Protein AF-A0A6I9Z6I1-F1 (afdb_monomer)

Secondary structure (DSSP, 8-state):
-HHHHHHHHHHHHHHHHHHHHHHSHHHHHHHHHHHHHHHHHHHHHH------HHHHHS-TT-HHHHHHHHHHHHS---TTT--SGGG-SS--S-------PPTT--GGGGHHHHHHHHHHHHH--------------

pLDDT: mean 77.78, std 14.17, range [33.75, 95.5]

Solvent-accessible surface area (backbone atoms only — not comparable to full-atom values): 8926 Å² total; per-residue (Å²): 113,69,69,60,52,52,52,52,51,52,52,52,49,54,48,54,51,50,53,53,42,69,75,39,52,64,61,66,51,49,52,57,50,52,49,52,50,53,53,50,51,51,50,62,76,66,65,71,84,86,77,53,62,68,68,77,74,40,72,92,87,37,70,69,56,52,52,49,52,51,47,47,68,77,51,73,72,66,71,88,72,51,88,50,75,88,70,49,94,56,99,66,97,75,89,84,86,85,88,77,55,60,94,96,52,67,57,75,83,44,47,69,60,51,53,50,51,54,51,51,60,75,66,57,75,79,85,73,95,64,95,74,86,92,84,80,132

Sequence (137 aa):
MLRQVIHRGLRSFCHQLGLFVSRHPVFFLTVPAVLTIIFGFSVVNRFQPEMDLELLVAPSHSLAKIERSLANSLFPLDRSKSHLYSDLHTPGRYGRVILLAKPGGNILHQAEGLLQIHRTVLEMKVGGYFSKTWTAA

Structure (mmCIF, N/CA/C/O backbone):
data_AF-A0A6I9Z6I1-F1
#
_entry.id   AF-A0A6I9Z6I1-F1
#
loop_
_atom_site.group_PDB
_atom_site.id
_atom_site.type_symbol
_atom_site.label_atom_id
_atom_site.label_alt_id
_atom_site.label_comp_id
_atom_site.label_asym_id
_atom_site.label_entity_id
_atom_site.label_seq_id
_atom_site.pdbx_PDB_ins_code
_atom_site.Cartn_x
_atom_site.Cartn_y
_atom_site.Cartn_z
_atom_site.occupancy
_atom_site.B_iso_or_equiv
_atom_site.auth_seq_id
_atom_site.auth_comp_id
_atom_site.auth_asym_id
_atom_site.auth_atom_id
_atom_site.pdbx_PDB_model_num
ATOM 1 N N . MET A 1 1 ? 8.533 32.125 -40.919 1.00 66.62 1 MET A N 1
ATOM 2 C CA . MET A 1 1 ? 9.989 31.874 -41.016 1.00 66.62 1 MET A CA 1
ATOM 3 C C . MET A 1 1 ? 10.474 30.852 -39.974 1.00 66.62 1 MET A C 1
ATOM 5 O O . MET A 1 1 ? 10.997 29.824 -40.380 1.00 66.62 1 MET A O 1
ATOM 9 N N . LEU A 1 2 ? 10.210 31.023 -38.666 1.00 80.25 2 LEU A N 1
ATOM 10 C CA . LEU A 1 2 ? 10.656 30.097 -37.596 1.00 80.25 2 LEU A CA 1
ATOM 11 C C . LEU A 1 2 ? 10.220 28.626 -37.787 1.00 80.25 2 LEU A C 1
ATOM 13 O O . LEU A 1 2 ? 11.034 27.711 -37.707 1.00 80.25 2 LEU A O 1
ATOM 17 N N . ARG A 1 3 ? 8.945 28.390 -38.124 1.00 81.81 3 ARG A N 1
ATOM 18 C CA . ARG A 1 3 ? 8.393 27.039 -38.343 1.00 81.81 3 ARG A CA 1
ATOM 19 C C . ARG A 1 3 ? 9.116 26.260 -39.448 1.00 81.81 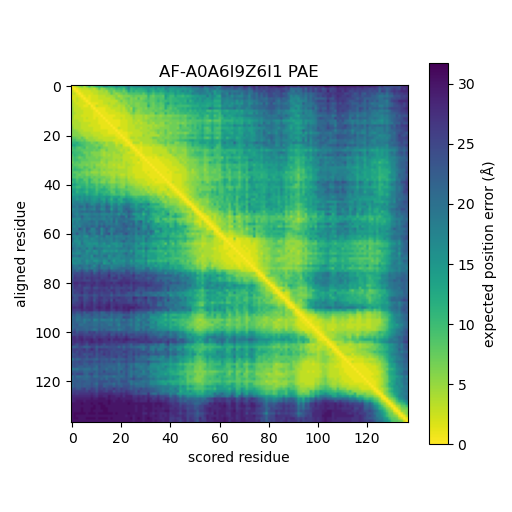3 ARG A C 1
ATOM 21 O O . ARG A 1 3 ? 9.268 25.049 -39.342 1.00 81.81 3 ARG A O 1
ATOM 28 N N . GLN A 1 4 ? 9.567 26.946 -40.498 1.00 84.62 4 GLN A N 1
ATOM 29 C CA . GLN A 1 4 ? 10.283 26.317 -41.613 1.00 84.62 4 GLN A CA 1
ATOM 30 C C . GLN A 1 4 ? 11.706 25.922 -41.212 1.00 84.62 4 GLN A C 1
ATOM 32 O O . GLN A 1 4 ? 12.169 24.856 -41.608 1.00 84.62 4 GLN A O 1
ATOM 37 N N . VAL A 1 5 ? 12.369 26.735 -40.386 1.00 87.88 5 VAL A N 1
ATOM 38 C CA . VAL A 1 5 ? 13.697 26.424 -39.838 1.00 87.88 5 VAL A CA 1
ATOM 39 C C . VAL A 1 5 ? 13.616 25.233 -38.883 1.00 87.88 5 VAL A C 1
ATOM 41 O O . VAL A 1 5 ? 14.395 24.297 -39.026 1.00 87.88 5 VAL A O 1
ATOM 44 N N . ILE A 1 6 ? 12.615 25.205 -37.995 1.00 90.75 6 ILE A N 1
ATOM 45 C CA . ILE A 1 6 ? 12.373 24.073 -37.086 1.00 90.75 6 ILE A CA 1
ATOM 46 C C . ILE A 1 6 ? 12.089 22.794 -37.880 1.00 90.75 6 ILE A C 1
ATOM 48 O O . ILE A 1 6 ? 12.712 21.767 -37.626 1.00 90.75 6 ILE A O 1
ATOM 52 N N . HIS A 1 7 ? 11.214 22.847 -38.890 1.00 90.00 7 HIS A N 1
ATOM 53 C CA . HIS A 1 7 ? 10.937 21.678 -39.730 1.00 90.00 7 HIS A CA 1
ATOM 54 C C . HIS A 1 7 ? 12.176 21.177 -40.473 1.00 90.00 7 HIS A C 1
ATOM 56 O O . HIS A 1 7 ? 12.371 19.969 -40.597 1.00 90.00 7 HIS A O 1
ATOM 62 N N . ARG A 1 8 ? 13.015 22.087 -40.976 1.00 87.12 8 ARG A N 1
ATOM 63 C CA . ARG A 1 8 ? 14.234 21.727 -41.708 1.00 87.12 8 ARG A CA 1
ATOM 64 C C . ARG A 1 8 ? 15.291 21.136 -40.778 1.00 87.12 8 ARG A C 1
ATOM 66 O O . ARG A 1 8 ? 15.905 20.135 -41.137 1.00 87.12 8 ARG A O 1
ATOM 73 N N . GLY A 1 9 ? 15.437 21.698 -39.578 1.00 88.88 9 GLY A N 1
ATOM 74 C CA . GLY A 1 9 ? 16.307 21.179 -38.525 1.00 88.88 9 GLY A CA 1
ATOM 75 C C . GLY A 1 9 ? 15.874 19.792 -38.057 1.00 88.88 9 GLY A C 1
ATOM 76 O O . GLY A 1 9 ? 16.676 18.864 -38.082 1.00 88.88 9 GLY A O 1
ATOM 77 N N . LEU A 1 10 ? 14.587 19.614 -37.740 1.00 90.94 10 LEU A N 1
ATOM 78 C CA . LEU A 1 10 ? 14.042 18.327 -37.304 1.00 90.94 10 LEU A CA 1
ATOM 79 C C . LEU A 1 10 ? 14.162 17.263 -38.401 1.00 90.94 10 LEU A C 1
ATOM 81 O O . LEU A 1 10 ? 14.567 16.138 -38.129 1.00 90.94 10 LEU A O 1
ATOM 85 N N . ARG A 1 11 ? 13.893 17.629 -39.663 1.00 91.19 11 ARG A N 1
ATOM 86 C CA . ARG A 1 11 ? 14.066 16.726 -40.809 1.00 91.19 11 ARG A CA 1
ATOM 87 C C . ARG A 1 11 ? 15.521 16.290 -40.970 1.00 91.19 11 ARG A C 1
ATOM 89 O O . ARG A 1 11 ? 15.767 15.109 -41.190 1.00 91.19 11 ARG A O 1
ATOM 96 N N . SER A 1 12 ? 16.469 17.219 -40.858 1.00 89.69 12 SER A N 1
ATOM 97 C CA . SER A 1 12 ? 17.898 16.905 -40.945 1.00 89.69 12 SER A CA 1
ATOM 98 C C . SER A 1 12 ? 18.343 16.006 -39.794 1.00 89.69 12 SER A C 1
ATOM 100 O O . SER A 1 12 ? 19.045 15.024 -40.015 1.00 89.69 12 SER A O 1
ATOM 102 N N . PHE A 1 13 ? 17.890 16.304 -38.577 1.00 90.75 13 PHE A N 1
ATOM 103 C CA . PHE A 1 13 ? 18.225 15.539 -37.384 1.00 90.75 13 PHE A CA 1
ATOM 104 C C . PHE A 1 13 ? 17.664 14.114 -37.437 1.00 90.75 13 PHE A C 1
ATOM 106 O O . PHE A 1 13 ? 18.413 13.154 -37.280 1.00 90.75 13 PHE A O 1
ATOM 113 N N . CYS A 1 14 ? 16.376 13.949 -37.754 1.00 90.19 14 CYS A N 1
ATOM 114 C CA . CYS A 1 14 ? 15.771 12.629 -37.926 1.00 90.19 14 CYS A CA 1
ATOM 115 C C . CYS A 1 14 ? 16.427 11.840 -39.067 1.00 90.19 14 CYS A C 1
ATOM 117 O O . CYS A 1 14 ? 16.588 10.628 -38.951 1.00 90.19 14 CYS A O 1
ATOM 119 N N . HIS A 1 15 ? 16.837 12.506 -40.152 1.00 90.25 15 HIS A N 1
ATOM 120 C CA . HIS A 1 15 ? 17.547 11.850 -41.249 1.00 90.25 15 HIS A CA 1
ATOM 121 C C . HIS A 1 15 ? 18.940 11.364 -40.824 1.00 90.25 15 HIS A C 1
ATOM 123 O O . HIS A 1 15 ? 19.295 10.223 -41.104 1.00 90.25 15 HIS A O 1
ATOM 129 N N . GLN A 1 16 ? 19.703 12.182 -40.093 1.00 89.38 16 GLN A N 1
ATOM 130 C CA . GLN A 1 16 ? 21.008 11.787 -39.554 1.00 89.38 16 GLN A CA 1
ATOM 131 C C . GLN A 1 16 ? 20.898 10.659 -38.523 1.00 89.38 16 GLN A C 1
ATOM 133 O O . GLN A 1 16 ? 21.675 9.707 -38.584 1.00 89.38 16 GLN A O 1
ATOM 138 N N . LEU A 1 17 ? 19.906 10.717 -37.629 1.00 87.44 17 LEU A N 1
ATOM 139 C CA . LEU A 1 17 ? 19.611 9.626 -36.701 1.00 87.44 17 LEU A CA 1
ATOM 140 C C . LEU A 1 17 ? 19.248 8.340 -37.450 1.00 87.44 17 LEU A C 1
ATOM 142 O O . LEU A 1 17 ? 19.793 7.287 -37.142 1.00 87.44 17 LEU A O 1
ATOM 146 N N . GLY A 1 18 ? 18.392 8.422 -38.471 1.00 87.56 18 GLY A N 1
ATOM 1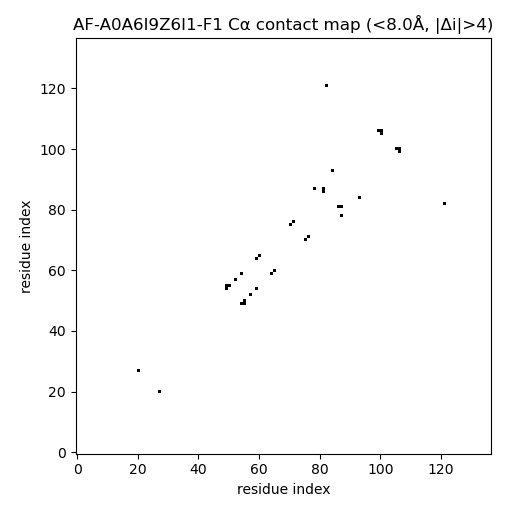47 C CA . GLY A 1 18 ? 18.028 7.274 -39.304 1.00 87.56 18 GLY A CA 1
ATOM 148 C C . GLY A 1 18 ? 19.232 6.648 -40.012 1.00 87.56 18 GLY A C 1
ATOM 149 O O . GLY A 1 18 ? 19.393 5.428 -39.992 1.00 87.56 18 GLY A O 1
ATOM 150 N N . LEU A 1 19 ? 20.126 7.472 -40.572 1.00 88.25 19 LEU A N 1
ATOM 151 C CA . LEU A 1 19 ? 21.374 7.001 -41.177 1.00 88.25 19 LEU A CA 1
ATOM 152 C C . LEU A 1 19 ? 22.272 6.305 -40.146 1.00 88.25 19 LEU A C 1
ATOM 154 O O . LEU A 1 19 ? 22.781 5.218 -40.415 1.00 88.25 19 LEU A O 1
ATOM 158 N N . PHE A 1 20 ? 22.422 6.875 -38.950 1.00 85.31 20 PHE A N 1
ATOM 159 C CA . PHE A 1 20 ? 23.213 6.273 -37.878 1.00 85.31 20 PHE A CA 1
ATOM 160 C C . PHE A 1 20 ? 22.635 4.928 -37.405 1.00 85.31 20 PHE A C 1
ATOM 162 O O . PHE A 1 20 ? 23.373 3.951 -37.275 1.00 85.31 20 PHE A O 1
ATOM 169 N N . VAL A 1 21 ? 21.310 4.845 -37.244 1.00 87.88 21 VAL A N 1
ATOM 170 C CA . VAL A 1 21 ? 20.594 3.610 -36.882 1.00 87.88 21 VAL A CA 1
ATOM 171 C C . VAL A 1 21 ? 20.763 2.536 -37.958 1.00 87.88 21 VAL A C 1
ATOM 173 O O . VAL A 1 21 ? 21.078 1.394 -3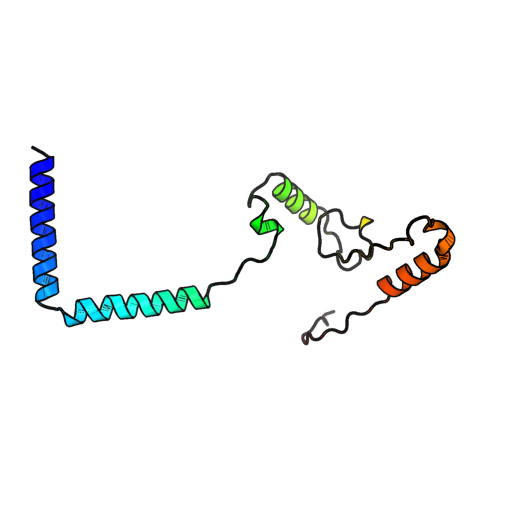7.635 1.00 87.88 21 VAL A O 1
ATOM 176 N N . SER A 1 22 ? 20.628 2.895 -39.240 1.00 85.81 22 SER A N 1
ATOM 177 C CA . SER A 1 22 ? 20.800 1.947 -40.353 1.00 85.81 22 SER A CA 1
ATOM 178 C C . SER A 1 22 ? 22.225 1.401 -40.480 1.00 85.81 22 SER A C 1
ATOM 180 O O . SER A 1 22 ? 22.416 0.278 -40.938 1.00 85.81 22 SER A O 1
ATOM 182 N N . ARG A 1 23 ? 23.230 2.175 -40.052 1.00 87.25 23 ARG A N 1
ATOM 183 C CA . ARG A 1 23 ? 24.647 1.794 -40.102 1.00 87.25 23 ARG A CA 1
ATOM 184 C C . ARG A 1 23 ? 25.046 0.870 -38.947 1.00 87.25 23 ARG A C 1
ATOM 186 O O . ARG A 1 23 ? 25.982 0.088 -39.091 1.00 87.25 23 ARG A O 1
ATOM 193 N N . HIS A 1 24 ? 24.315 0.920 -37.831 1.00 87.19 24 HIS A N 1
ATOM 194 C CA . HIS A 1 24 ? 24.531 0.082 -36.648 1.00 87.19 24 HIS A CA 1
ATOM 195 C C . HIS A 1 24 ? 23.220 -0.558 -36.141 1.00 87.19 24 HIS A C 1
ATOM 197 O O . HIS A 1 24 ? 22.831 -0.338 -34.989 1.00 87.19 24 HIS A O 1
ATOM 203 N N . PRO A 1 25 ? 22.545 -1.393 -36.957 1.00 84.31 25 PRO A N 1
ATOM 204 C CA . PRO A 1 25 ? 21.204 -1.893 -36.645 1.00 84.31 25 PRO A CA 1
ATOM 205 C C . PRO A 1 25 ? 21.185 -2.810 -35.416 1.00 84.31 25 PRO A C 1
ATOM 207 O O . PRO A 1 25 ? 20.243 -2.783 -34.631 1.00 84.31 25 PRO A O 1
ATOM 210 N N . VAL A 1 26 ? 22.250 -3.592 -35.209 1.00 86.25 26 VAL A N 1
ATOM 211 C CA . VAL A 1 26 ? 22.337 -4.548 -34.095 1.00 86.25 26 VAL A CA 1
ATOM 212 C C . VAL A 1 26 ? 22.467 -3.831 -32.751 1.00 86.25 26 VAL A C 1
ATOM 214 O O . VAL A 1 26 ? 21.716 -4.138 -31.835 1.00 86.25 26 VAL A O 1
ATOM 217 N N . PHE A 1 27 ? 23.354 -2.837 -32.628 1.00 86.19 27 PHE A N 1
ATOM 218 C CA . PHE A 1 27 ? 23.532 -2.082 -31.378 1.00 86.19 27 PHE A CA 1
ATOM 219 C C . PHE A 1 27 ? 22.269 -1.322 -30.971 1.00 86.19 27 PHE A C 1
ATOM 221 O O . PHE A 1 27 ? 21.915 -1.287 -29.795 1.00 86.19 27 PHE A O 1
ATOM 228 N N . PHE A 1 28 ? 21.571 -0.737 -31.946 1.00 88.12 28 PHE A N 1
ATOM 229 C CA . PHE A 1 28 ? 20.346 0.010 -31.680 1.00 88.12 28 PHE A CA 1
ATOM 230 C C . PHE A 1 28 ? 19.165 -0.894 -31.301 1.00 88.12 28 PHE A C 1
ATOM 232 O O . PHE A 1 28 ? 18.220 -0.426 -30.678 1.00 88.12 28 PHE A O 1
ATOM 239 N N . LEU A 1 29 ? 19.216 -2.186 -31.634 1.00 88.69 29 LEU A N 1
ATOM 240 C CA . LEU A 1 29 ? 18.207 -3.158 -31.220 1.00 88.69 29 LEU A CA 1
ATOM 241 C C . LEU A 1 29 ? 18.542 -3.780 -29.857 1.00 88.69 29 LEU A C 1
ATOM 243 O O . LEU A 1 29 ? 17.664 -3.926 -29.011 1.00 88.69 29 LEU A O 1
ATOM 247 N N . THR A 1 30 ? 19.812 -4.113 -29.615 1.00 91.44 30 THR A N 1
ATOM 248 C CA . THR A 1 30 ? 20.235 -4.805 -28.390 1.00 91.44 30 THR A CA 1
ATOM 249 C C . THR A 1 30 ? 20.284 -3.888 -27.176 1.00 91.44 30 THR A C 1
ATOM 251 O O . THR A 1 30 ? 19.823 -4.282 -26.108 1.00 91.44 30 THR A O 1
ATOM 254 N N . VAL A 1 31 ? 20.803 -2.664 -27.313 1.00 93.19 31 VAL A N 1
ATOM 255 C CA . VAL A 1 31 ? 20.985 -1.754 -26.172 1.00 93.19 31 VAL A CA 1
ATOM 256 C C . VAL A 1 31 ? 19.645 -1.359 -25.542 1.00 93.19 31 VAL A C 1
ATOM 258 O O . VAL A 1 31 ? 19.500 -1.557 -24.335 1.00 93.19 31 VAL A O 1
ATOM 261 N N . PRO A 1 32 ? 18.632 -0.883 -26.296 1.00 92.31 32 PRO A N 1
ATOM 262 C CA . PRO A 1 32 ? 17.325 -0.592 -25.717 1.00 92.31 32 PRO A CA 1
ATOM 263 C C . PRO A 1 32 ? 16.642 -1.845 -25.173 1.00 92.31 32 PRO A C 1
ATOM 265 O O . PRO A 1 32 ? 16.038 -1.767 -24.114 1.00 92.31 32 PRO A O 1
ATOM 268 N N . ALA A 1 33 ? 16.778 -3.004 -25.830 1.00 93.50 33 ALA A N 1
ATOM 269 C CA . ALA A 1 33 ? 16.174 -4.248 -25.351 1.00 93.50 33 ALA A CA 1
ATOM 270 C C . ALA A 1 33 ? 16.741 -4.678 -23.989 1.00 93.50 33 ALA A C 1
ATOM 272 O O . ALA A 1 33 ? 15.982 -4.948 -23.059 1.00 93.50 33 ALA A O 1
ATOM 273 N N . VAL A 1 34 ? 18.068 -4.686 -23.840 1.00 95.50 34 VAL A N 1
ATOM 274 C CA . VAL A 1 34 ? 18.731 -5.004 -22.567 1.00 95.50 34 VAL A CA 1
ATOM 275 C C . VAL A 1 34 ? 18.365 -3.972 -21.503 1.00 95.50 34 VAL A C 1
ATOM 277 O O . VAL A 1 34 ? 18.056 -4.344 -20.373 1.00 95.50 34 VAL A O 1
ATOM 280 N N . LEU A 1 35 ? 18.320 -2.687 -21.863 1.00 95.19 35 LEU A N 1
ATOM 281 C CA . LEU A 1 35 ? 17.909 -1.624 -20.952 1.00 95.19 35 LEU A CA 1
ATOM 282 C C . LEU A 1 35 ? 16.464 -1.828 -20.475 1.00 95.19 35 LEU A C 1
ATOM 284 O O . LEU A 1 35 ? 16.211 -1.798 -19.276 1.00 95.19 35 LEU A O 1
ATOM 288 N N . THR A 1 36 ? 15.525 -2.108 -21.381 1.00 94.25 36 THR A N 1
ATOM 289 C CA . THR A 1 36 ? 14.126 -2.392 -21.041 1.00 94.25 36 THR A CA 1
ATOM 290 C C . THR A 1 36 ? 13.999 -3.617 -20.143 1.00 94.25 36 THR A C 1
ATOM 292 O O . THR A 1 36 ? 13.212 -3.584 -19.203 1.00 94.25 36 THR A O 1
ATOM 295 N N . ILE A 1 37 ? 14.787 -4.672 -20.369 1.00 94.81 37 ILE A N 1
ATOM 296 C CA . ILE A 1 37 ? 14.787 -5.864 -19.509 1.00 94.81 37 ILE A CA 1
ATOM 297 C C . ILE A 1 37 ? 15.302 -5.522 -18.105 1.00 94.81 37 ILE A C 1
ATOM 299 O O . ILE A 1 37 ? 14.661 -5.880 -17.119 1.00 94.81 37 ILE A O 1
ATOM 303 N N . ILE A 1 38 ? 16.417 -4.794 -17.998 1.00 94.69 38 ILE A N 1
ATOM 304 C CA . ILE A 1 38 ? 16.993 -4.386 -16.707 1.00 94.69 38 ILE A CA 1
ATOM 305 C C . ILE A 1 38 ? 16.016 -3.488 -15.940 1.00 94.69 38 ILE A C 1
ATOM 307 O O . ILE A 1 38 ? 15.751 -3.726 -14.761 1.00 94.69 38 ILE A O 1
ATOM 311 N N . PHE A 1 39 ? 15.448 -2.478 -16.603 1.00 92.06 39 PHE A N 1
ATOM 312 C CA . PHE A 1 39 ? 14.463 -1.588 -15.989 1.00 92.06 39 PHE A CA 1
ATOM 313 C C . PHE A 1 39 ? 13.178 -2.333 -15.620 1.00 92.06 39 PHE A C 1
ATOM 315 O O . PHE A 1 39 ? 12.673 -2.148 -14.517 1.00 92.06 39 PHE A O 1
ATOM 322 N N . GLY A 1 40 ? 12.683 -3.214 -16.491 1.00 90.81 40 GLY A N 1
ATOM 323 C CA . GLY A 1 40 ? 11.506 -4.038 -16.229 1.00 90.81 40 GLY A CA 1
ATOM 324 C C . GLY A 1 40 ? 11.694 -4.925 -15.001 1.00 90.81 40 GLY A C 1
ATOM 325 O O . GLY A 1 40 ? 10.864 -4.906 -14.095 1.00 90.81 40 GLY A O 1
ATOM 326 N N . PHE A 1 41 ? 12.823 -5.631 -14.913 1.00 89.94 41 PHE A N 1
ATOM 327 C CA . PHE A 1 41 ? 13.135 -6.474 -13.759 1.00 89.94 41 PHE A CA 1
ATOM 328 C C . PHE A 1 41 ? 13.308 -5.658 -12.471 1.00 89.94 41 PHE A C 1
ATOM 330 O O . PHE A 1 41 ? 12.805 -6.042 -11.417 1.00 89.94 41 PHE A O 1
ATOM 337 N N . SER A 1 42 ? 13.972 -4.502 -12.553 1.00 88.50 42 SER A N 1
ATOM 338 C CA . SER A 1 42 ? 14.154 -3.596 -11.415 1.00 88.50 42 SER A CA 1
ATOM 339 C C . SER A 1 42 ? 12.818 -3.091 -10.859 1.00 88.50 42 SER A C 1
ATOM 341 O O . SER A 1 42 ? 12.598 -3.132 -9.648 1.00 88.50 42 SER A O 1
ATOM 343 N N . VAL A 1 43 ? 11.896 -2.678 -11.736 1.00 85.50 43 VAL A N 1
ATOM 344 C CA . VAL A 1 43 ? 10.563 -2.196 -11.345 1.00 85.50 43 VAL A CA 1
ATOM 345 C C . VAL A 1 43 ? 9.737 -3.315 -10.718 1.00 85.50 43 VAL A C 1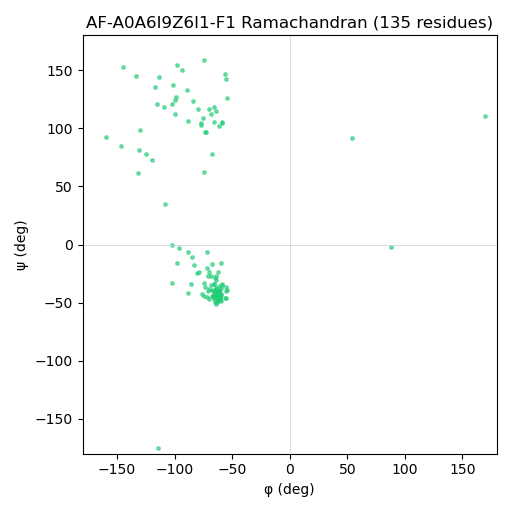
ATOM 347 O O . VAL A 1 43 ? 9.165 -3.106 -9.653 1.00 85.50 43 VAL A O 1
ATOM 350 N N . VAL A 1 44 ? 9.722 -4.511 -11.315 1.00 84.00 44 VAL A N 1
ATOM 351 C CA . VAL A 1 44 ? 8.985 -5.662 -10.766 1.00 84.00 44 VAL A CA 1
ATOM 352 C C . VAL A 1 44 ? 9.523 -6.062 -9.391 1.00 84.00 44 VAL A C 1
ATOM 354 O O . VAL A 1 44 ? 8.744 -6.313 -8.479 1.00 84.00 44 VAL A O 1
ATOM 357 N N . ASN A 1 45 ? 10.844 -6.061 -9.202 1.00 78.81 45 ASN A N 1
ATOM 358 C CA . ASN A 1 45 ? 11.457 -6.441 -7.928 1.00 78.81 45 ASN A CA 1
ATOM 359 C C . ASN A 1 45 ? 11.228 -5.407 -6.808 1.00 78.81 45 ASN A C 1
ATOM 361 O O . ASN A 1 45 ? 11.239 -5.739 -5.625 1.00 78.81 45 ASN A O 1
ATOM 365 N N . ARG A 1 46 ? 11.048 -4.131 -7.161 1.00 78.38 46 ARG A N 1
ATOM 366 C CA . ARG A 1 46 ? 10.815 -3.041 -6.198 1.00 78.38 46 ARG A CA 1
ATOM 367 C C . ARG A 1 46 ? 9.340 -2.718 -5.994 1.00 78.38 46 ARG A C 1
ATOM 369 O O . ARG A 1 46 ? 9.032 -1.875 -5.155 1.00 78.38 46 ARG A O 1
ATOM 376 N N . PHE A 1 47 ? 8.443 -3.372 -6.725 1.00 77.44 47 PHE A N 1
ATOM 377 C CA . PHE A 1 47 ? 7.015 -3.155 -6.588 1.00 77.44 47 PHE A CA 1
ATOM 378 C C . PHE A 1 47 ? 6.511 -3.776 -5.281 1.00 77.44 47 PHE A C 1
ATOM 380 O O . PHE A 1 47 ? 6.253 -4.974 -5.195 1.00 77.44 47 PHE A O 1
ATOM 387 N N . GLN A 1 48 ? 6.392 -2.949 -4.247 1.00 76.00 48 GLN A N 1
ATOM 388 C CA . GLN A 1 48 ? 5.697 -3.293 -3.013 1.00 76.00 48 GLN A CA 1
ATOM 389 C C . GLN A 1 48 ? 4.302 -2.668 -3.086 1.00 76.00 48 GLN A C 1
ATOM 391 O O . GLN A 1 48 ? 4.205 -1.438 -3.117 1.00 76.00 48 GLN A O 1
ATOM 396 N N . PRO A 1 49 ? 3.226 -3.470 -3.180 1.00 67.50 49 PRO A N 1
ATOM 397 C CA . PRO A 1 49 ? 1.881 -2.927 -3.172 1.00 67.50 49 PRO A CA 1
ATOM 398 C C . PRO A 1 49 ? 1.618 -2.301 -1.804 1.00 67.50 49 PRO A C 1
ATOM 400 O O . PRO A 1 49 ? 1.636 -2.982 -0.779 1.00 67.50 49 PRO A O 1
ATOM 403 N N . GLU A 1 50 ? 1.370 -0.997 -1.791 1.00 71.38 50 GLU A N 1
ATOM 404 C CA . GLU A 1 50 ? 0.917 -0.319 -0.588 1.00 71.38 50 GLU A CA 1
ATOM 405 C C . GLU A 1 50 ? -0.507 -0.794 -0.276 1.00 71.38 50 GLU A C 1
ATOM 407 O O . GLU A 1 50 ? -1.432 -0.543 -1.047 1.00 71.38 50 GLU A O 1
ATOM 412 N N . MET A 1 51 ? -0.676 -1.530 0.822 1.00 68.38 51 MET A N 1
ATOM 413 C CA . MET A 1 51 ? -1.977 -2.057 1.257 1.00 68.38 51 MET A CA 1
ATOM 414 C C . MET A 1 51 ? -2.588 -1.253 2.407 1.00 68.38 51 MET A C 1
ATOM 416 O O . MET A 1 51 ? -3.673 -1.593 2.882 1.00 68.38 51 MET A O 1
ATOM 420 N N . ASP A 1 52 ? -1.902 -0.213 2.884 1.00 69.94 52 ASP A N 1
ATOM 421 C CA . ASP A 1 52 ? -2.409 0.587 3.988 1.00 69.94 52 ASP A CA 1
ATOM 422 C C . ASP A 1 52 ? -3.541 1.506 3.514 1.00 69.94 52 ASP A C 1
ATOM 424 O O . ASP A 1 52 ? -3.333 2.484 2.790 1.00 69.94 52 ASP A O 1
ATOM 428 N N . LEU A 1 53 ? -4.763 1.179 3.939 1.00 68.62 53 LEU A N 1
ATOM 429 C CA . LEU A 1 53 ? -5.973 1.930 3.618 1.00 68.62 53 LEU A CA 1
ATOM 430 C C . LEU A 1 53 ? -5.844 3.407 4.026 1.00 68.62 53 LEU A C 1
ATOM 432 O O . LEU A 1 53 ? -6.323 4.281 3.304 1.00 68.62 53 LEU A O 1
ATOM 436 N N . GLU A 1 54 ? -5.173 3.710 5.147 1.00 66.88 54 GLU A N 1
ATOM 437 C CA . GLU A 1 54 ? -4.982 5.100 5.582 1.00 66.88 54 GLU A CA 1
ATOM 438 C C . GLU A 1 54 ? -4.050 5.886 4.649 1.00 66.88 54 GLU A C 1
ATOM 440 O O . GLU A 1 54 ? -4.173 7.110 4.543 1.00 66.88 54 GLU A O 1
ATOM 445 N N . LEU A 1 55 ? -3.132 5.213 3.951 1.00 70.00 55 LEU A N 1
ATOM 446 C CA . LEU A 1 55 ? -2.244 5.852 2.981 1.00 70.00 55 LEU A CA 1
ATOM 447 C C . LEU A 1 55 ? -2.889 5.964 1.594 1.00 70.00 55 LEU A C 1
ATOM 449 O O . LEU A 1 55 ? -2.682 6.956 0.901 1.00 70.00 55 LEU A O 1
ATOM 453 N N . LEU A 1 56 ? -3.709 4.979 1.224 1.00 74.69 56 LEU A N 1
ATOM 454 C CA . LEU A 1 56 ? -4.467 4.950 -0.029 1.00 74.69 56 LEU A CA 1
ATOM 455 C C . LEU A 1 56 ? -5.609 5.977 -0.063 1.00 74.69 56 LEU A C 1
ATOM 457 O O . LEU A 1 56 ? -5.880 6.557 -1.112 1.00 74.69 56 LEU A O 1
ATOM 461 N N . VAL A 1 57 ? -6.299 6.184 1.063 1.00 74.44 57 VAL A N 1
ATOM 462 C CA . VAL A 1 57 ? -7.533 6.989 1.114 1.00 74.44 57 VAL A CA 1
ATOM 463 C C . VAL A 1 57 ? -7.296 8.386 1.680 1.00 74.44 57 VAL A C 1
ATOM 465 O O . VAL A 1 57 ? -7.966 9.333 1.265 1.00 74.44 57 VAL A O 1
ATOM 468 N N . ALA A 1 58 ? -6.357 8.550 2.619 1.00 76.44 58 ALA A N 1
ATOM 469 C CA . ALA A 1 58 ? -6.138 9.842 3.260 1.00 76.44 58 ALA A CA 1
ATOM 470 C C . ALA A 1 58 ? -4.915 10.576 2.681 1.00 76.44 58 ALA A C 1
ATOM 472 O O . ALA A 1 58 ? -3.842 9.980 2.551 1.00 76.44 58 ALA A O 1
ATOM 473 N N . PRO A 1 59 ? -5.011 11.899 2.435 1.00 75.94 59 PRO A N 1
ATOM 474 C CA . PRO A 1 59 ? -3.901 12.692 1.909 1.00 75.94 59 PRO A CA 1
ATOM 475 C C . PRO A 1 59 ? -2.643 12.566 2.779 1.00 75.94 59 PRO A C 1
ATOM 477 O O . PRO A 1 59 ? -2.737 12.480 4.007 1.00 75.94 59 PRO A O 1
ATOM 480 N N . SER A 1 60 ? -1.462 12.528 2.153 1.00 73.62 60 SER A N 1
ATOM 481 C CA . SER A 1 60 ? -0.169 12.278 2.817 1.00 73.62 60 SER A CA 1
ATOM 482 C C . SER A 1 60 ? 0.163 13.315 3.894 1.00 73.62 60 SER A C 1
ATOM 484 O O . SER A 1 60 ? 0.571 12.949 4.994 1.00 73.62 60 SER A O 1
ATOM 486 N N . HIS A 1 61 ? -0.093 14.592 3.611 1.00 79.06 61 HIS A N 1
ATOM 487 C CA . HIS A 1 61 ? 0.195 15.716 4.502 1.00 79.06 61 HIS A CA 1
ATOM 488 C C . HIS A 1 61 ? -1.085 16.473 4.852 1.00 79.06 61 HIS A C 1
ATOM 490 O O . HIS A 1 61 ? -1.338 17.566 4.355 1.00 79.06 61 HIS A O 1
ATOM 496 N N . SER A 1 62 ? -1.922 15.870 5.695 1.00 81.12 62 SER A N 1
ATOM 497 C CA . SER A 1 62 ? -3.065 16.566 6.288 1.00 81.12 62 SER A CA 1
ATOM 498 C C . SER A 1 62 ? -2.702 17.143 7.651 1.00 81.12 62 SER A C 1
ATOM 500 O O . SER A 1 62 ? -1.892 16.574 8.386 1.00 81.12 62 SER A O 1
ATOM 502 N N . LEU A 1 63 ? -3.348 18.252 8.011 1.00 85.31 63 LEU A N 1
ATOM 503 C CA . LEU A 1 63 ? -3.213 18.865 9.332 1.00 85.31 63 LEU A CA 1
ATOM 504 C C . LEU A 1 63 ? -3.544 17.856 10.445 1.00 85.31 63 LEU A C 1
ATOM 506 O O . LEU A 1 63 ? -2.772 17.724 11.386 1.00 85.31 63 LEU A O 1
ATOM 510 N N . ALA A 1 64 ? -4.573 17.024 10.254 1.00 80.31 64 ALA A N 1
ATOM 511 C CA . ALA A 1 64 ? -4.906 15.932 11.171 1.00 80.31 64 ALA A CA 1
ATOM 512 C C . ALA A 1 64 ? -3.772 14.897 11.337 1.00 80.31 64 ALA A C 1
ATOM 514 O O . ALA A 1 64 ? -3.543 14.408 12.443 1.00 80.31 64 ALA A O 1
ATOM 515 N N . LYS A 1 65 ? -3.025 14.558 10.270 1.00 82.31 65 LYS A N 1
ATOM 516 C CA . LYS A 1 65 ? -1.848 13.669 10.368 1.00 82.31 65 LYS A CA 1
ATOM 517 C C . LYS A 1 65 ? -0.694 14.333 11.130 1.00 82.31 65 LYS A C 1
ATOM 519 O O . LYS A 1 65 ? 0.003 13.639 11.866 1.00 82.31 65 LYS A O 1
ATOM 524 N N . ILE A 1 66 ? -0.513 15.648 10.985 1.00 85.38 66 ILE A N 1
ATOM 525 C CA . ILE A 1 66 ? 0.524 16.423 11.689 1.00 85.38 66 ILE A CA 1
ATOM 526 C C . ILE A 1 66 ? 0.181 16.577 13.174 1.00 85.38 66 ILE A C 1
ATOM 528 O O . ILE A 1 66 ? 1.022 16.332 14.030 1.00 85.38 66 ILE A O 1
ATOM 532 N N . GLU A 1 67 ? -1.062 16.916 13.505 1.00 86.69 67 GLU A N 1
ATOM 533 C CA . GLU A 1 67 ? -1.522 16.969 14.896 1.00 86.69 67 GLU A CA 1
ATOM 534 C C . GLU A 1 67 ? -1.415 15.597 15.560 1.00 86.69 67 GLU A C 1
ATOM 536 O O . GLU A 1 67 ? -0.915 15.479 16.676 1.00 86.69 67 GLU A O 1
ATOM 541 N N . ARG A 1 68 ? -1.795 14.532 14.843 1.00 81.38 68 ARG A N 1
ATOM 542 C CA . ARG A 1 68 ? -1.631 13.152 15.308 1.00 81.38 68 ARG A CA 1
ATOM 543 C C . ARG A 1 68 ? -0.164 12.795 15.535 1.00 81.38 68 ARG A C 1
ATOM 545 O O . ARG A 1 68 ? 0.135 12.134 16.529 1.00 81.38 68 ARG A O 1
ATOM 552 N N . SER A 1 69 ? 0.756 13.165 14.643 1.00 83.88 69 SER A N 1
ATOM 553 C CA . SER A 1 69 ? 2.182 12.863 14.831 1.00 83.88 69 SER A CA 1
ATOM 554 C C . SER A 1 69 ? 2.770 13.640 16.009 1.00 83.88 69 SER A C 1
ATOM 556 O O . SER A 1 69 ? 3.506 13.066 16.810 1.00 83.88 69 SER A O 1
ATOM 558 N N . LEU A 1 70 ? 2.369 14.900 16.176 1.00 86.38 70 LEU A N 1
ATOM 559 C CA . LEU A 1 70 ? 2.772 15.753 17.288 1.00 86.38 70 LEU A CA 1
ATOM 560 C C . LEU A 1 70 ? 2.221 15.242 18.629 1.00 86.38 70 LEU A C 1
ATOM 562 O O . LEU A 1 70 ? 2.977 15.124 19.590 1.00 86.38 70 LEU A O 1
ATOM 566 N N . ALA A 1 71 ? 0.951 14.837 18.682 1.00 84.44 71 ALA A N 1
ATOM 567 C CA . ALA A 1 71 ? 0.343 14.230 19.864 1.00 84.44 71 ALA A CA 1
ATOM 568 C C . ALA A 1 71 ? 1.005 12.895 20.241 1.00 84.44 71 ALA A C 1
ATOM 570 O O . ALA A 1 71 ? 1.306 12.687 21.411 1.00 84.44 71 ALA A O 1
ATOM 571 N N . ASN A 1 72 ? 1.297 12.018 19.269 1.00 81.31 72 ASN A N 1
ATOM 572 C CA . ASN A 1 72 ? 2.022 10.766 19.538 1.00 81.31 72 ASN A CA 1
ATOM 573 C C . ASN A 1 72 ? 3.457 11.015 20.040 1.00 81.31 72 ASN A C 1
ATOM 575 O O . ASN A 1 72 ? 3.980 10.196 20.789 1.00 81.31 72 ASN A O 1
ATOM 579 N N . SER A 1 73 ? 4.096 12.110 19.613 1.00 85.00 73 SER A N 1
ATOM 580 C CA . SER A 1 73 ? 5.443 12.491 20.056 1.00 85.00 73 SER A CA 1
ATOM 581 C C . SER A 1 73 ? 5.442 13.043 21.485 1.00 85.00 73 SER A C 1
ATOM 583 O O . SER A 1 73 ? 6.275 12.661 22.302 1.00 85.00 73 SER A O 1
ATOM 585 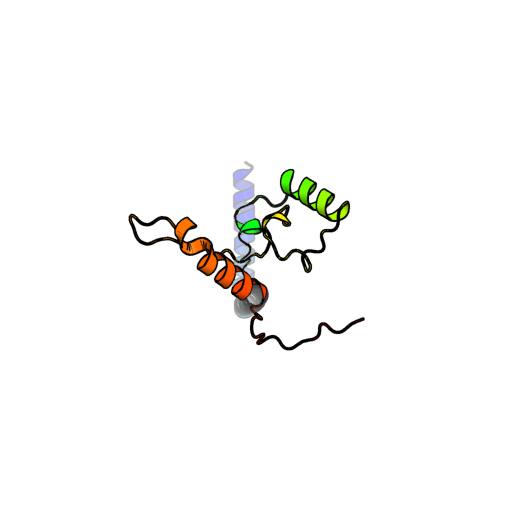N N . LEU A 1 74 ? 4.483 13.918 21.801 1.00 87.00 74 LEU A N 1
ATOM 586 C CA . LEU A 1 74 ? 4.356 14.540 23.123 1.00 87.00 74 LEU A CA 1
ATOM 587 C C . LEU A 1 74 ? 3.801 13.578 24.180 1.00 87.00 74 LEU A C 1
ATOM 589 O O . LEU A 1 74 ? 4.175 13.667 25.346 1.00 87.00 74 LEU A O 1
ATOM 593 N N . PHE A 1 75 ? 2.923 12.660 23.774 1.00 83.12 75 PHE A N 1
ATOM 594 C CA . PHE A 1 75 ? 2.254 11.699 24.648 1.00 83.12 75 PHE A CA 1
ATOM 595 C C . PHE A 1 75 ? 2.383 10.287 24.059 1.00 83.12 75 PHE A C 1
ATOM 597 O O . PHE A 1 75 ? 1.461 9.807 23.388 1.00 83.12 75 PHE A O 1
ATOM 604 N N . PRO A 1 76 ? 3.525 9.606 24.267 1.00 72.56 76 PRO A N 1
ATOM 605 C CA . PRO A 1 76 ? 3.707 8.249 23.772 1.00 72.56 76 PRO A CA 1
ATOM 606 C C . PRO A 1 76 ? 2.711 7.306 24.458 1.00 72.56 76 PRO A C 1
ATOM 608 O O . PRO A 1 76 ? 2.760 7.089 25.667 1.00 72.56 76 PRO A O 1
ATOM 611 N N . LEU A 1 77 ? 1.785 6.749 23.676 1.00 67.69 77 LEU A N 1
ATOM 612 C CA . LEU A 1 77 ? 0.838 5.740 24.146 1.00 67.69 77 LEU A CA 1
ATOM 613 C C . LEU A 1 77 ? 1.494 4.356 24.078 1.00 67.69 77 LEU A C 1
ATOM 615 O O . LEU A 1 77 ? 1.881 3.908 22.995 1.00 67.69 77 LEU A O 1
ATOM 619 N N . ASP A 1 78 ? 1.547 3.651 25.210 1.00 66.06 78 ASP A N 1
ATOM 620 C CA . ASP A 1 78 ? 1.895 2.227 25.276 1.00 66.06 78 ASP A CA 1
ATOM 621 C C . ASP A 1 78 ? 0.785 1.391 24.609 1.00 66.06 78 ASP A C 1
ATOM 623 O O . ASP A 1 78 ? -0.044 0.761 25.267 1.00 66.06 78 ASP A O 1
ATOM 627 N N . ARG A 1 79 ? 0.766 1.359 23.269 1.00 61.81 79 ARG A N 1
ATOM 628 C CA . ARG A 1 79 ? -0.224 0.603 22.473 1.00 61.81 79 ARG A CA 1
ATOM 629 C C . ARG A 1 79 ? -0.207 -0.906 22.754 1.00 61.81 79 ARG A C 1
ATOM 631 O O . ARG A 1 79 ? -1.131 -1.609 22.366 1.00 61.81 79 ARG A O 1
ATOM 638 N N . SER A 1 80 ? 0.848 -1.409 23.396 1.00 58.91 80 SER A N 1
ATOM 639 C CA . SER A 1 80 ? 0.973 -2.804 23.831 1.00 58.91 80 SER A CA 1
ATOM 640 C C . SER A 1 80 ? 0.204 -3.110 25.118 1.00 58.91 80 SER A C 1
ATOM 642 O O . SER A 1 80 ? -0.135 -4.267 25.343 1.00 58.91 80 SER A O 1
ATOM 644 N N . LYS A 1 81 ? -0.079 -2.100 25.953 1.00 59.62 81 LYS A N 1
ATOM 645 C CA . LYS A 1 81 ? -0.830 -2.245 27.213 1.00 59.62 81 LYS A CA 1
ATOM 646 C C . LYS A 1 81 ? -2.307 -1.878 27.074 1.00 59.62 81 LYS A C 1
ATOM 648 O O . LYS A 1 81 ? -3.101 -2.241 27.936 1.00 59.62 81 LYS A O 1
ATOM 653 N N . SER A 1 82 ? -2.692 -1.181 26.005 1.00 60.31 82 SER A N 1
ATOM 654 C CA . SER A 1 82 ? -4.094 -0.879 25.711 1.00 60.31 82 SER A CA 1
ATOM 655 C C . SER A 1 82 ? -4.806 -2.137 25.205 1.00 60.31 82 SER A C 1
ATOM 657 O O . SER A 1 82 ? -4.704 -2.488 24.029 1.00 60.31 82 SER A O 1
ATOM 659 N N . HIS A 1 83 ? -5.507 -2.838 26.097 1.00 61.78 83 HIS A N 1
ATOM 660 C CA . HIS A 1 83 ? -6.320 -4.010 25.747 1.00 61.78 83 HIS A CA 1
ATOM 661 C C . HIS A 1 83 ? -7.710 -3.611 25.225 1.00 61.78 83 HIS A C 1
ATOM 663 O O . HIS A 1 83 ? -8.390 -4.422 24.595 1.00 61.78 83 HIS A O 1
ATOM 669 N N . LEU A 1 84 ? -8.145 -2.371 25.481 1.00 63.31 84 LEU A N 1
ATOM 670 C CA . LEU A 1 84 ? -9.474 -1.886 25.133 1.00 63.31 84 LEU A CA 1
ATOM 671 C C . LEU A 1 84 ? -9.422 -0.800 24.061 1.00 63.31 84 LEU A C 1
ATOM 673 O O . LEU A 1 84 ? -8.544 0.058 24.036 1.00 63.31 84 LEU A O 1
ATOM 677 N N . TYR A 1 85 ? -10.430 -0.821 23.188 1.00 59.50 85 TYR A N 1
ATOM 678 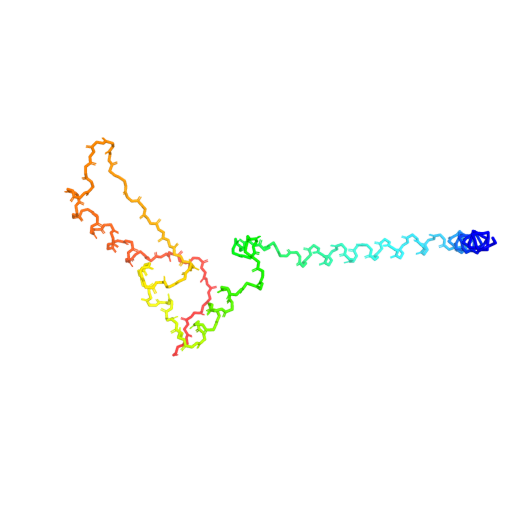C CA . TYR A 1 85 ? -10.607 0.174 22.130 1.00 59.50 85 TYR A CA 1
ATOM 679 C C . TYR A 1 85 ? -10.734 1.603 22.679 1.00 59.50 85 TYR A C 1
ATOM 681 O O . TYR A 1 85 ? -10.253 2.538 22.052 1.00 59.50 85 TYR A O 1
ATOM 689 N N . SER A 1 86 ? -11.343 1.770 23.857 1.00 66.06 86 SER A N 1
ATOM 690 C CA . SER A 1 86 ? -11.526 3.077 24.501 1.00 66.06 86 SER A CA 1
ATOM 691 C C . SER A 1 86 ? -10.210 3.771 24.855 1.00 66.06 86 SER A C 1
ATOM 693 O O . SER A 1 86 ? -10.180 4.995 24.941 1.00 66.06 86 SER A O 1
ATOM 695 N N . ASP A 1 87 ? -9.132 3.003 25.012 1.00 64.12 87 ASP A N 1
ATOM 696 C CA . ASP A 1 87 ? -7.805 3.529 25.333 1.00 64.12 87 ASP A CA 1
ATOM 697 C C . ASP A 1 87 ? -7.050 3.975 24.063 1.00 64.12 87 ASP A C 1
ATOM 699 O O . ASP A 1 87 ? -6.007 4.628 24.135 1.00 64.12 87 ASP A O 1
ATOM 703 N N . LEU A 1 88 ? -7.564 3.636 22.871 1.00 64.50 88 LEU A N 1
ATOM 704 C CA . LEU A 1 88 ? -6.997 4.060 21.596 1.00 64.50 88 LEU A CA 1
ATOM 705 C C . LEU A 1 88 ? -7.589 5.410 21.183 1.00 64.50 88 LEU A C 1
ATOM 7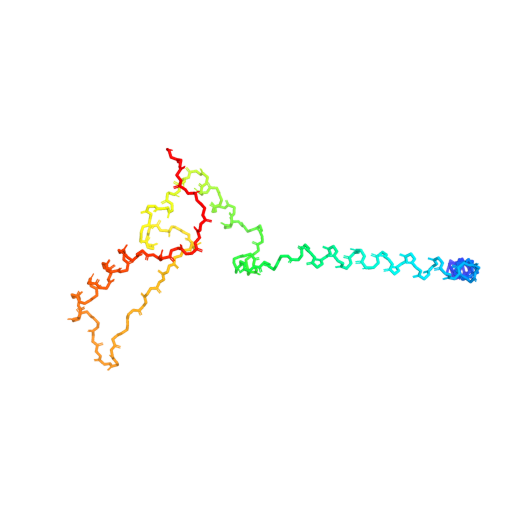07 O O . LEU A 1 88 ? -8.692 5.506 20.655 1.00 64.50 88 LEU A O 1
ATOM 711 N N . HIS A 1 89 ? -6.783 6.462 21.297 1.00 63.78 89 HIS A N 1
ATOM 712 C CA . HIS A 1 89 ? -7.130 7.791 20.782 1.00 63.78 89 HIS A CA 1
ATOM 713 C C . HIS A 1 89 ? -7.100 7.900 19.252 1.00 63.78 89 HIS A C 1
ATOM 715 O O . HIS A 1 89 ? -7.440 8.939 18.693 1.00 63.78 89 HIS A O 1
ATOM 721 N N . THR A 1 90 ? -6.651 6.860 18.550 1.00 62.25 90 THR A N 1
ATOM 722 C CA . THR A 1 90 ? -6.500 6.881 17.096 1.00 62.25 90 THR A CA 1
ATOM 723 C C . THR A 1 90 ? -6.824 5.532 16.464 1.00 62.25 90 THR A C 1
ATOM 725 O O . THR A 1 90 ? -6.634 4.508 17.122 1.00 62.25 90 THR A O 1
ATOM 728 N N . PRO A 1 91 ? -7.274 5.501 15.191 1.00 61.84 91 PRO A N 1
ATOM 729 C CA . PRO A 1 91 ? -7.477 4.253 14.462 1.00 61.84 91 PRO A CA 1
ATOM 730 C C . PRO A 1 91 ? -6.147 3.496 14.411 1.00 61.84 91 PRO A C 1
ATOM 732 O O . PRO A 1 91 ? -5.184 3.903 13.760 1.00 61.84 91 PRO A O 1
ATOM 735 N N . GLY A 1 92 ? -6.066 2.454 15.229 1.00 64.06 92 GLY A N 1
ATOM 736 C CA . GLY A 1 92 ? -4.941 1.539 15.327 1.00 64.06 92 GLY A CA 1
ATOM 737 C C . GLY A 1 92 ? -5.352 0.147 14.868 1.00 64.06 92 GLY A C 1
ATOM 738 O O . GLY A 1 92 ? -6.478 -0.078 14.428 1.00 64.06 92 GLY A O 1
ATOM 739 N N . ARG A 1 93 ? -4.444 -0.819 14.992 1.00 67.50 93 ARG A N 1
ATOM 740 C CA . ARG A 1 93 ? -4.769 -2.224 14.731 1.00 67.50 93 ARG A CA 1
ATOM 741 C C . ARG A 1 93 ? -5.549 -2.771 15.924 1.00 67.50 93 ARG A C 1
ATOM 743 O O . ARG A 1 93 ? -4.953 -3.061 16.953 1.00 67.50 93 ARG A O 1
ATOM 750 N N . TYR A 1 94 ? -6.863 -2.895 15.784 1.00 71.44 94 TYR A N 1
ATOM 751 C CA . TYR A 1 94 ? -7.723 -3.540 16.773 1.00 71.44 94 TYR A CA 1
ATOM 752 C C . TYR A 1 94 ? -8.681 -4.515 16.087 1.00 71.44 94 TYR A C 1
ATOM 754 O O . TYR A 1 94 ? -9.139 -4.284 14.968 1.00 71.44 94 TYR A O 1
ATOM 762 N N . GLY A 1 95 ? -8.980 -5.620 16.766 1.00 75.94 95 GLY A N 1
ATOM 763 C CA . GLY A 1 95 ? -10.075 -6.507 16.391 1.00 75.94 95 GLY A CA 1
ATOM 764 C C . GLY A 1 95 ? -11.357 -6.044 17.074 1.00 75.94 95 GLY A C 1
ATOM 765 O O . GLY A 1 95 ? -11.351 -5.776 18.273 1.00 75.94 95 GLY A O 1
ATOM 766 N N . ARG A 1 96 ? -12.462 -5.953 16.331 1.00 79.62 96 ARG A N 1
ATOM 767 C CA . ARG A 1 96 ? -13.787 -5.678 16.901 1.00 79.62 96 ARG A CA 1
ATOM 768 C C . ARG A 1 96 ? -14.695 -6.876 16.686 1.00 79.62 96 ARG A C 1
ATOM 770 O O . ARG A 1 96 ? -14.964 -7.245 15.548 1.00 79.62 96 ARG A O 1
ATOM 777 N N . VAL A 1 97 ? -15.201 -7.436 17.780 1.00 81.94 97 VAL A N 1
ATOM 778 C CA . VAL A 1 97 ? -16.233 -8.478 17.764 1.00 81.94 97 VAL A CA 1
ATOM 779 C C . VAL A 1 97 ? -17.578 -7.813 18.038 1.00 81.94 97 VAL A C 1
ATOM 781 O O . VAL A 1 97 ? -17.729 -7.117 19.039 1.00 81.94 97 VAL A O 1
ATOM 784 N N . ILE A 1 98 ? -18.544 -7.997 17.138 1.00 85.50 98 ILE A N 1
ATOM 785 C CA . ILE A 1 98 ? -19.908 -7.480 17.291 1.00 85.50 98 ILE A CA 1
ATOM 786 C C . ILE A 1 98 ? -20.823 -8.672 17.561 1.00 85.50 98 ILE A C 1
ATOM 788 O O . ILE A 1 98 ? -20.934 -9.569 16.729 1.00 85.50 98 ILE A O 1
ATOM 792 N N . LEU A 1 99 ? -21.463 -8.682 18.730 1.00 84.94 99 LEU A N 1
ATOM 793 C CA . LEU A 1 99 ? -22.410 -9.718 19.135 1.00 84.94 99 LEU A CA 1
ATOM 794 C C . LEU A 1 99 ? -23.830 -9.214 18.883 1.00 84.94 99 LEU A C 1
ATOM 796 O O . LEU A 1 99 ? -24.197 -8.128 19.328 1.00 84.94 99 LEU A O 1
ATOM 800 N N . LEU A 1 100 ? -24.620 -10.001 18.157 1.00 86.38 100 LEU A N 1
ATOM 801 C CA . LEU A 1 100 ? -25.992 -9.666 17.788 1.00 86.38 100 LEU A CA 1
ATOM 802 C C . LEU A 1 100 ? -26.950 -10.680 18.412 1.00 86.38 100 LEU A C 1
ATOM 804 O O . LEU A 1 100 ? -26.701 -11.886 18.375 1.00 86.38 100 LEU A 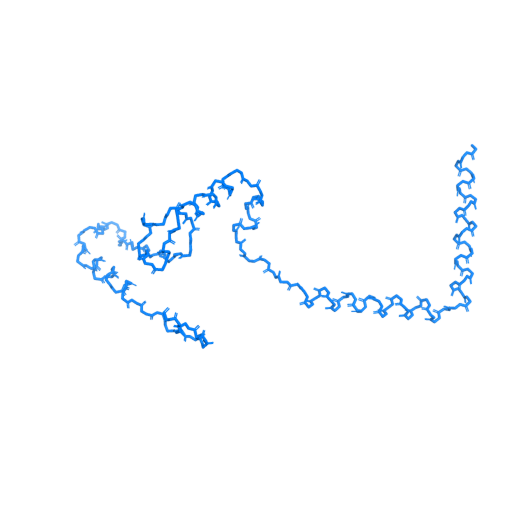O 1
ATOM 808 N N . ALA A 1 101 ? -28.053 -10.190 18.977 1.00 86.62 101 ALA A N 1
ATOM 809 C CA . ALA A 1 101 ? -29.130 -11.052 19.444 1.00 86.62 101 ALA A CA 1
ATOM 810 C C . ALA A 1 101 ? -29.932 -11.593 18.251 1.00 86.62 101 ALA A C 1
ATOM 812 O O . ALA A 1 101 ? -29.950 -11.004 17.168 1.00 86.62 101 ALA A O 1
ATOM 813 N N . LYS A 1 102 ? -30.638 -12.709 18.465 1.00 84.50 102 LYS A N 1
ATOM 814 C CA . LYS A 1 102 ? -31.641 -13.187 17.505 1.00 84.50 102 LYS A CA 1
ATOM 815 C C . LYS A 1 102 ? -32.687 -12.085 17.263 1.00 84.50 102 LYS A C 1
ATOM 817 O O . LYS A 1 102 ? -32.986 -11.334 18.195 1.00 84.50 102 LYS A O 1
ATOM 822 N N . PRO A 1 103 ? -33.253 -11.981 16.049 1.00 77.81 103 PRO A N 1
ATOM 823 C CA . PRO A 1 103 ? -34.258 -10.967 15.741 1.00 77.81 103 PRO A CA 1
ATOM 824 C C . PRO A 1 103 ? -35.422 -11.035 16.743 1.00 77.81 103 PRO A C 1
ATOM 826 O O . PRO A 1 103 ? -35.991 -12.102 16.960 1.00 77.81 103 PRO A O 1
ATOM 829 N N . GLY A 1 104 ? -35.730 -9.901 17.383 1.00 80.31 104 GLY A N 1
ATOM 830 C CA . GLY A 1 104 ? -36.745 -9.786 18.442 1.00 80.31 104 GLY A CA 1
ATOM 831 C C . GLY A 1 104 ? -36.254 -10.060 19.874 1.00 80.31 104 GLY A C 1
ATOM 832 O O . GLY A 1 104 ? -37.033 -9.925 20.811 1.00 80.31 104 GLY A O 1
ATOM 833 N N . GLY A 1 105 ? -34.983 -10.427 20.067 1.00 81.75 105 GLY A N 1
ATOM 834 C CA . GLY A 1 105 ? -34.376 -10.650 21.383 1.00 81.75 105 GLY A CA 1
ATOM 835 C C . GLY A 1 105 ? -33.568 -9.452 21.895 1.00 81.75 105 GLY A C 1
ATOM 836 O O . GLY A 1 105 ? -33.039 -8.662 21.116 1.00 81.75 105 GLY A O 1
ATOM 837 N N . ASN A 1 106 ? -33.428 -9.342 23.219 1.00 83.19 106 ASN A N 1
ATOM 838 C CA . ASN A 1 106 ? -32.590 -8.331 23.867 1.00 83.19 106 ASN A CA 1
ATOM 839 C C . ASN A 1 106 ? -31.264 -8.950 24.331 1.00 83.19 106 ASN A C 1
ATOM 841 O O . ASN A 1 106 ? -31.249 -9.866 25.153 1.00 83.19 106 ASN A O 1
ATOM 845 N N . ILE A 1 107 ? -30.150 -8.418 23.826 1.00 83.69 107 ILE A N 1
ATOM 846 C CA . ILE A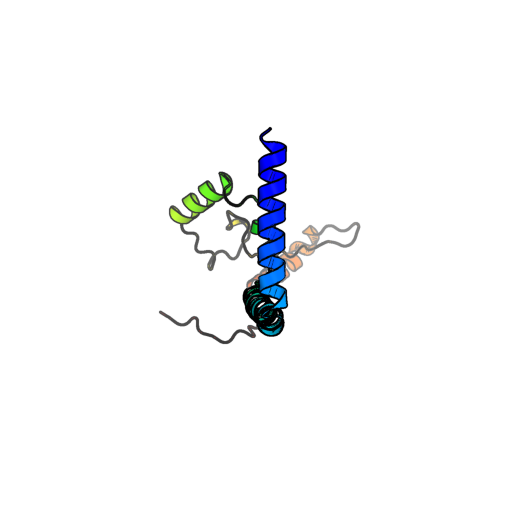 1 107 ? -28.795 -8.881 24.148 1.00 83.69 107 ILE A CA 1
ATOM 847 C C . ILE A 1 107 ? -28.434 -8.677 25.631 1.00 83.69 107 ILE A C 1
ATOM 849 O O . ILE A 1 107 ? -27.649 -9.442 26.186 1.00 83.69 107 ILE A O 1
ATOM 853 N N . LEU A 1 108 ? -29.042 -7.691 26.302 1.00 82.06 108 LEU A N 1
ATOM 854 C CA . LEU A 1 108 ? -28.762 -7.367 27.705 1.00 82.06 108 LEU A CA 1
ATOM 855 C C . LEU A 1 108 ? -29.270 -8.440 28.675 1.00 82.06 108 LEU A C 1
ATOM 857 O O . LEU A 1 108 ? -28.717 -8.584 29.761 1.00 82.06 108 LEU A O 1
ATOM 861 N N . HIS A 1 109 ? -30.270 -9.240 28.283 1.00 83.12 109 HIS A N 1
ATOM 862 C CA . HIS A 1 109 ? -30.701 -10.388 29.088 1.00 83.12 109 HIS A CA 1
ATOM 863 C C . HIS A 1 109 ? -29.647 -11.500 29.148 1.00 83.12 109 HIS A C 1
ATOM 865 O O . HIS A 1 109 ? -29.710 -12.346 30.032 1.00 83.12 109 HIS A O 1
ATOM 871 N N . GLN A 1 110 ? -28.662 -11.488 28.246 1.00 81.06 110 GLN A N 1
ATOM 872 C CA . GLN A 1 110 ? -27.583 -12.471 28.186 1.00 81.06 110 GLN A CA 1
ATOM 873 C C . GLN A 1 110 ? -26.238 -11.874 28.636 1.00 81.06 110 GLN A C 1
ATOM 875 O O . GLN A 1 110 ? -25.179 -12.230 28.117 1.00 81.06 110 GLN A O 1
ATOM 880 N N . ALA A 1 111 ? -26.278 -10.963 29.616 1.00 83.50 111 ALA A N 1
ATOM 881 C CA . ALA A 1 111 ? -25.110 -10.248 30.133 1.00 83.50 111 ALA A CA 1
ATOM 882 C C . ALA A 1 111 ? -23.978 -11.178 30.601 1.00 83.50 111 ALA A C 1
ATOM 884 O O . ALA A 1 111 ? -22.813 -10.903 30.324 1.00 83.50 111 ALA A O 1
ATOM 885 N N . GLU A 1 112 ? -24.296 -12.306 31.241 1.00 85.44 112 GLU A N 1
ATOM 886 C CA . GLU A 1 112 ? -23.265 -13.259 31.674 1.00 85.44 112 GLU A CA 1
ATOM 887 C C . GLU A 1 112 ? -22.517 -13.888 30.494 1.00 85.44 112 GLU A C 1
ATOM 889 O O . GLU A 1 112 ? -21.290 -13.980 30.511 1.00 85.44 112 GLU A O 1
ATOM 894 N N . GLY A 1 113 ? -23.237 -14.235 29.422 1.00 84.50 113 GLY A N 1
ATOM 895 C CA . GLY A 1 113 ? -22.627 -14.740 28.192 1.00 84.50 113 GLY A CA 1
ATOM 896 C C . GLY A 1 113 ? -21.743 -13.690 27.515 1.00 84.50 113 GLY A C 1
ATOM 897 O O . GLY A 1 113 ? -20.656 -14.014 27.040 1.00 84.50 113 GLY A O 1
ATOM 898 N N . LEU A 1 114 ? -22.163 -12.418 27.524 1.00 87.94 114 LEU A N 1
ATOM 899 C CA . LEU A 1 114 ? -21.346 -11.306 27.025 1.00 87.94 114 LEU A CA 1
ATOM 900 C C . LEU A 1 114 ? -20.046 -11.150 27.823 1.00 87.94 114 LEU A C 1
ATOM 902 O O . LEU A 1 114 ? -18.981 -10.997 27.226 1.00 87.94 114 LEU A O 1
ATOM 906 N N . LEU A 1 115 ? -20.119 -11.214 29.156 1.00 88.56 115 LEU A N 1
ATOM 907 C CA . LEU A 1 115 ? -18.948 -11.113 30.031 1.00 88.56 115 LEU A CA 1
ATOM 908 C C . LEU A 1 115 ? -17.987 -12.287 29.831 1.00 88.56 115 LEU A C 1
ATOM 910 O O . LEU A 1 115 ? -16.772 -12.087 29.789 1.00 88.56 115 LEU A O 1
ATOM 914 N N . GLN A 1 116 ? -18.519 -13.497 29.653 1.00 89.31 116 GLN A N 1
ATOM 915 C CA . GLN A 1 116 ? -17.705 -14.674 29.372 1.00 89.31 116 GLN A CA 1
ATOM 916 C C . GLN A 1 116 ? -16.962 -14.528 28.040 1.00 89.31 116 GLN A C 1
ATOM 918 O O . GLN A 1 116 ? -15.748 -14.714 28.002 1.00 89.31 116 GLN A O 1
ATOM 923 N N . ILE A 1 117 ? -17.655 -14.118 26.972 1.00 88.00 117 ILE A N 1
ATOM 924 C CA . ILE A 1 117 ? -17.036 -13.888 25.658 1.00 88.00 117 ILE A CA 1
ATOM 925 C C . ILE A 1 117 ? -15.983 -12.780 25.741 1.00 88.00 117 ILE A C 1
ATOM 927 O O . ILE A 1 117 ? -14.887 -12.944 25.208 1.00 88.00 117 ILE A O 1
ATOM 931 N N . HIS A 1 118 ? -16.279 -11.674 26.432 1.00 86.50 118 HIS A N 1
ATOM 932 C CA . HIS A 1 118 ? -15.323 -10.586 26.635 1.00 86.50 118 HIS A CA 1
ATOM 933 C C . HIS A 1 118 ? -14.028 -11.090 27.284 1.00 86.50 118 HIS A C 1
ATOM 935 O O . HIS A 1 118 ? -12.937 -10.803 26.790 1.00 86.50 118 HIS A O 1
ATOM 941 N N . ARG A 1 119 ? -14.146 -11.911 28.333 1.00 87.31 119 ARG A N 1
ATOM 942 C CA . ARG A 1 119 ? -12.997 -12.519 29.008 1.00 87.31 119 ARG A CA 1
ATOM 943 C C . ARG A 1 119 ? -12.216 -13.455 28.088 1.00 87.31 119 ARG A C 1
ATOM 945 O O . ARG A 1 119 ? -10.997 -13.350 28.009 1.00 87.31 119 ARG A O 1
ATOM 952 N N . THR A 1 120 ? -12.908 -14.316 27.342 1.00 87.69 120 THR A N 1
ATOM 953 C CA . THR A 1 120 ? -12.268 -15.239 26.394 1.00 87.69 120 THR A CA 1
ATOM 954 C C . THR A 1 120 ? -11.508 -14.498 25.296 1.00 87.69 120 THR A C 1
ATOM 956 O O . THR A 1 120 ? -10.407 -14.909 24.947 1.00 87.69 120 THR A O 1
ATOM 959 N N . VAL A 1 121 ? -12.051 -13.396 24.770 1.00 85.56 121 VAL A N 1
ATOM 960 C CA . VAL A 1 121 ? -11.376 -12.576 23.750 1.00 85.56 121 VAL A CA 1
ATOM 961 C C . VAL A 1 121 ? -10.132 -11.892 24.320 1.00 85.56 121 VAL A C 1
ATOM 963 O O . VAL A 1 121 ? -9.107 -11.862 23.646 1.00 85.56 121 VAL A O 1
ATOM 966 N N . LEU A 1 122 ? -10.190 -11.387 25.557 1.00 81.69 122 LEU A N 1
ATOM 967 C CA . LEU A 1 122 ? -9.030 -10.778 26.219 1.00 81.69 122 LEU A CA 1
ATOM 968 C C . LEU A 1 122 ? -7.910 -11.785 26.511 1.00 81.69 122 LEU A C 1
ATOM 970 O O . LEU A 1 122 ? -6.734 -11.432 26.455 1.00 81.69 122 LEU A O 1
ATOM 974 N N . GLU A 1 123 ? -8.264 -13.030 26.824 1.00 84.31 123 GLU A N 1
ATOM 975 C CA . GLU A 1 123 ? -7.312 -14.105 27.129 1.00 84.31 123 GLU A CA 1
ATOM 976 C C . GLU A 1 123 ? -6.849 -14.870 25.872 1.00 84.31 123 GLU A C 1
ATOM 978 O O . GLU A 1 123 ? -5.941 -15.705 25.945 1.00 84.31 123 GLU A O 1
ATOM 983 N N . MET A 1 124 ? -7.439 -14.586 24.704 1.00 80.25 124 MET A N 1
ATOM 984 C CA . MET A 1 124 ? -7.142 -15.269 23.449 1.00 80.25 124 MET A CA 1
ATOM 985 C C . MET A 1 124 ? -5.707 -14.982 22.996 1.00 80.25 124 MET A C 1
ATOM 987 O O . MET A 1 124 ? -5.386 -13.925 22.453 1.00 80.25 124 MET A O 1
ATOM 991 N N . LYS A 1 125 ? -4.827 -15.971 23.159 1.00 74.50 125 LYS A N 1
ATOM 992 C CA . LYS A 1 125 ? -3.491 -15.952 22.561 1.00 74.50 125 LYS A CA 1
ATOM 993 C C . LYS A 1 125 ? -3.594 -16.369 21.099 1.00 74.50 125 LYS A C 1
ATOM 995 O O . LYS A 1 125 ? -3.960 -17.502 20.793 1.00 74.50 125 LYS A O 1
ATOM 1000 N N . VAL A 1 126 ? -3.247 -15.466 20.188 1.00 72.56 126 VAL A N 1
ATOM 1001 C CA . VAL A 1 126 ? -3.117 -15.807 18.768 1.00 72.56 126 VAL A CA 1
ATOM 1002 C C . VAL A 1 126 ? -1.876 -16.686 18.610 1.00 72.56 126 VAL A C 1
ATOM 1004 O O . VAL A 1 126 ? -0.764 -16.258 18.919 1.00 72.56 126 VAL A O 1
ATOM 1007 N N . GLY A 1 127 ? -2.064 -17.933 18.169 1.00 54.56 127 GLY A N 1
ATOM 1008 C CA . GLY A 1 127 ? -0.971 -18.861 17.883 1.00 54.56 127 GLY A CA 1
ATOM 1009 C C . GLY A 1 127 ? -0.083 -18.304 16.773 1.00 54.56 127 GLY A C 1
ATOM 1010 O O . GLY A 1 127 ? -0.448 -18.328 15.601 1.00 54.56 127 GLY A O 1
ATOM 1011 N N . GLY A 1 128 ? 1.066 -17.748 17.149 1.00 46.91 128 GLY A N 1
ATOM 1012 C CA . GLY A 1 128 ? 1.982 -17.111 16.215 1.00 46.91 128 GLY A CA 1
ATOM 1013 C C . GLY A 1 128 ? 2.788 -18.132 15.417 1.00 46.91 128 GLY A C 1
ATOM 1014 O O . GLY A 1 128 ? 3.790 -18.642 15.907 1.00 46.91 128 GLY A O 1
ATOM 1015 N N . TYR A 1 129 ? 2.443 -18.330 14.145 1.00 41.06 129 TYR A N 1
ATOM 1016 C CA . TYR A 1 129 ? 3.428 -18.686 13.115 1.00 41.06 129 TYR A CA 1
ATOM 1017 C C . TYR A 1 129 ? 4.252 -17.435 12.760 1.00 41.06 129 TYR A C 1
ATOM 1019 O O . TYR A 1 129 ? 4.194 -16.929 11.648 1.00 41.06 129 TYR A O 1
ATOM 1027 N N . PHE A 1 130 ? 4.993 -16.887 13.724 1.00 39.78 130 PHE A N 1
ATOM 1028 C CA . PHE A 1 130 ? 6.020 -15.876 13.464 1.00 39.78 130 PHE A CA 1
ATOM 1029 C C . PHE A 1 130 ? 7.169 -16.060 14.457 1.00 39.78 130 PHE A C 1
ATOM 1031 O O . PHE A 1 130 ? 7.252 -15.455 15.522 1.00 39.78 130 PHE A O 1
ATOM 1038 N N . SER A 1 131 ? 8.067 -16.965 14.076 1.00 42.44 131 SER A N 1
ATOM 1039 C CA . SER A 1 131 ? 9.439 -17.013 14.562 1.00 42.44 131 SER A CA 1
ATOM 1040 C C . SER A 1 131 ? 10.127 -15.686 14.225 1.00 42.44 131 SER A C 1
ATOM 1042 O O . SER A 1 131 ? 10.422 -15.426 13.060 1.00 42.44 131 SER A O 1
ATOM 1044 N N . LYS A 1 132 ? 10.329 -14.830 15.233 1.00 39.00 132 LYS A N 1
ATOM 1045 C CA . LYS A 1 132 ? 11.631 -14.250 15.616 1.00 39.00 132 LYS A CA 1
ATOM 1046 C C . LYS A 1 132 ? 11.450 -13.128 16.648 1.00 39.00 132 LYS A C 1
ATOM 1048 O O . LYS A 1 132 ? 10.972 -12.044 16.345 1.00 39.00 132 LYS A O 1
ATOM 1053 N N . THR A 1 133 ? 11.900 -13.455 17.861 1.00 45.41 133 THR A N 1
ATOM 1054 C CA . THR A 1 133 ? 12.597 -12.581 18.819 1.00 45.41 133 THR A CA 1
ATOM 1055 C C . THR A 1 133 ? 11.923 -11.264 19.212 1.00 45.41 133 THR A C 1
ATOM 1057 O O . THR A 1 133 ? 12.236 -10.212 18.665 1.00 45.41 133 THR A O 1
ATOM 1060 N N . TRP A 1 134 ? 11.142 -11.317 20.291 1.00 37.22 134 TRP A N 1
ATOM 1061 C CA . TRP A 1 134 ? 11.057 -10.218 21.256 1.00 37.22 134 TRP A CA 1
ATOM 1062 C C . TRP A 1 134 ? 11.378 -10.764 22.648 1.00 37.22 134 TRP A C 1
ATOM 1064 O O . TRP A 1 134 ? 10.505 -11.049 23.459 1.00 37.22 134 TRP A O 1
ATOM 1074 N N . THR A 1 135 ? 12.673 -10.958 22.877 1.00 39.56 135 THR A N 1
ATOM 1075 C CA . THR A 1 135 ? 13.291 -11.007 24.204 1.00 39.56 135 THR A CA 1
ATOM 1076 C C . THR A 1 135 ? 14.485 -10.065 24.160 1.00 39.56 135 THR A C 1
ATOM 1078 O O . THR A 1 135 ? 15.532 -10.418 23.625 1.00 39.56 135 THR A O 1
ATOM 1081 N N . ALA A 1 136 ? 14.287 -8.857 24.667 1.00 36.00 136 ALA A N 1
ATOM 1082 C CA . ALA A 1 136 ? 15.302 -7.949 25.194 1.00 36.00 136 ALA A CA 1
ATOM 1083 C C . ALA A 1 136 ? 14.496 -6.989 26.083 1.00 36.00 136 ALA A C 1
ATOM 1085 O O . ALA A 1 136 ? 13.652 -6.263 25.563 1.00 36.00 136 ALA A O 1
ATOM 1086 N N . ALA A 1 137 ? 14.398 -7.323 27.370 1.00 33.75 137 ALA A N 1
ATOM 1087 C CA . ALA A 1 137 ? 15.263 -6.830 28.447 1.00 33.75 137 ALA A CA 1
ATOM 1088 C C . ALA A 1 137 ? 14.694 -5.523 29.010 1.00 33.75 137 ALA A C 1
ATOM 1090 O O . ALA A 1 137 ? 14.609 -4.544 28.242 1.00 33.75 137 ALA A O 1
#

Foldseek 3Di:
DVVVVVVVVVVVVVVVVVVVCVVPVPCVVPVVVVVCVVVVVVCVVPDDDDPDPCPVPPDPDDPVVVVVVVCCVVDPDPPVPPLDPVSDPDDDDDDDDDDDDDVPDDCVVVVVVVVVVVVCVSVDDDPDPDDDDDDDD

Mean predicted aligned error: 13.99 Å

Organism: NCBI:txid35019

InterPro domains:
  IPR051697 Patched domain-containing protein [PTHR10796] (5-121)

Radius of gyration: 31.39 Å; Cα contacts (8 Å, |Δi|>4): 18; chains: 1; bounding box: 61×51×73 Å